Protein AF-A0A7Z0M750-F1 (afdb_monomer)

Secondary structure (DSSP, 8-state):
---GGG--PEEEEES---TT--HHHHHHHHHHHS---TTSS-EEEEE-SSTTEEEEEEE-SS-EEEEEEE-TT----GGGGGGSS--EEE--

Nearest PDB structures (foldseek):
  4xz1-assembly1_A  TM=5.872E-01  e=2.932E+00  Homo sapiens
  1imu-assembly1_A  TM=3.660E-01  e=1.159E+00  Haemophilus influenzae
  4o29-assembly1_A  TM=6.353E-01  e=4.365E+00  Pyrobaculum aerophilum str. IM2
  5ubw-assembly1_A  TM=3.625E-01  e=1.323E+00  Salmonella enterica subsp. enterica serovar Typhimurium str. LT2
  8fru-assembly1_k  TM=3.317E-01  e=1.843E+00  Giardia duodenalis assemblage A

Organism: NCBI:txid747656

pLDDT: mean 80.76, std 15.14, range [40.88, 97.12]

Radius of gyration: 12.55 Å; Cα contacts (8 Å, |Δi|>4): 157; chains: 1; bounding box: 30×24×34 Å

Sequence (92 aa):
MINLCDLGQVYLIAGKTDMRQGIDSLAYIIKQRFELDPFSGQVFLFCGGRKDRFKALYWDGQGFWLLYKRFENGKLILIQIQNLKKSILYGQ

Foldseek 3Di:
DDDPVLADAEEEEDDADDPVDDQVVVQCCCCPQVVDHLQPQYWYKDDHPFQQWIWIWGHPPPDIDIDIDGHPVRHPDVVVVVPGNYDYDYGD

Solvent-accessible surface area (backbone atoms only — not comparable to full-atom values): 5476 Å² total; per-residue (Å²): 129,93,58,78,86,70,58,46,61,41,35,41,47,44,50,77,43,69,79,85,59,54,68,69,59,51,40,48,45,36,38,72,76,66,72,40,68,56,73,70,32,32,33,43,33,41,33,32,82,55,44,32,41,42,37,37,40,34,22,79,87,84,51,78,45,75,48,75,50,71,49,93,85,50,73,63,63,70,71,73,62,66,79,45,86,54,61,77,44,77,57,133

Mean predicted aligned error: 6.54 Å

InterPro domains:
  IPR008878 Transposase IS66, Orf2 [NF033819] (10-82)
  IPR008878 Transposase IS66, Orf2 [PF05717] (9-79)
  IPR008878 Transposase IS66, Orf2 [PTHR36455] (1-83)

Structure (mmCIF, N/CA/C/O backbone):
data_AF-A0A7Z0M750-F1
#
_entry.id   AF-A0A7Z0M750-F1
#
loop_
_atom_site.group_PDB
_atom_site.id
_atom_site.type_symbol
_atom_site.label_atom_id
_atom_site.label_alt_id
_atom_site.label_comp_id
_atom_site.label_asym_id
_atom_site.label_entity_id
_atom_site.label_seq_id
_atom_site.pdbx_PDB_ins_code
_atom_site.Cartn_x
_atom_site.Cartn_y
_atom_site.Cartn_z
_atom_site.occupancy
_atom_site.B_iso_or_equiv
_atom_site.auth_seq_id
_atom_site.auth_comp_id
_atom_site.auth_asym_id
_atom_site.auth_atom_id
_atom_site.pdbx_PDB_model_num
ATOM 1 N N . MET A 1 1 ? -16.173 -9.642 -3.106 1.00 58.94 1 MET A N 1
ATOM 2 C CA . MET A 1 1 ? -15.943 -8.836 -4.328 1.00 58.94 1 MET A CA 1
ATOM 3 C C . MET A 1 1 ? -15.584 -7.440 -3.847 1.00 58.94 1 MET A C 1
ATOM 5 O O . MET A 1 1 ? -16.337 -6.937 -3.027 1.00 58.94 1 MET A O 1
ATOM 9 N N . ILE A 1 2 ? -14.440 -6.865 -4.243 1.00 68.19 2 ILE A N 1
ATOM 10 C CA . ILE A 1 2 ? -14.095 -5.490 -3.832 1.00 68.19 2 ILE A CA 1
ATOM 11 C C . ILE A 1 2 ? -15.171 -4.551 -4.373 1.00 68.19 2 ILE A C 1
ATOM 13 O O . ILE A 1 2 ? -15.388 -4.501 -5.585 1.00 68.19 2 ILE A O 1
ATOM 17 N N . ASN A 1 3 ? -15.817 -3.807 -3.483 1.00 68.94 3 ASN A N 1
ATOM 18 C CA . ASN A 1 3 ? -16.678 -2.705 -3.866 1.00 68.94 3 ASN A CA 1
ATOM 19 C C . ASN A 1 3 ? -15.834 -1.429 -3.940 1.00 68.94 3 ASN A C 1
ATOM 21 O O . ASN A 1 3 ? -15.202 -1.021 -2.969 1.00 68.94 3 ASN A O 1
ATOM 25 N N . LEU A 1 4 ? -15.810 -0.801 -5.113 1.00 66.12 4 LEU A N 1
ATOM 26 C CA . LEU A 1 4 ? -15.039 0.421 -5.342 1.00 66.12 4 LEU A CA 1
ATOM 27 C C . LEU A 1 4 ? -15.570 1.611 -4.525 1.00 66.12 4 LEU A C 1
ATOM 29 O O . LEU A 1 4 ? -14.814 2.547 -4.282 1.00 66.12 4 LEU A O 1
ATOM 33 N N . CYS A 1 5 ? -16.839 1.574 -4.100 1.00 67.69 5 CYS A N 1
ATOM 34 C CA . CYS A 1 5 ? -17.444 2.600 -3.251 1.00 67.69 5 CYS A CA 1
ATOM 35 C C . CYS A 1 5 ? -16.926 2.569 -1.806 1.00 67.69 5 CYS A C 1
ATOM 37 O O . CYS A 1 5 ? -16.978 3.600 -1.141 1.00 67.69 5 CYS A O 1
ATOM 39 N N . ASP A 1 6 ? -16.389 1.433 -1.352 1.00 71.88 6 ASP A N 1
ATOM 40 C CA . ASP A 1 6 ? -15.870 1.261 0.013 1.00 71.88 6 ASP A CA 1
ATOM 41 C C . ASP A 1 6 ? -14.381 1.633 0.118 1.00 71.88 6 ASP A C 1
ATOM 43 O O . ASP A 1 6 ? -13.781 1.578 1.193 1.00 71.88 6 ASP A O 1
ATOM 47 N N . LEU A 1 7 ? -13.754 2.008 -1.003 1.00 70.81 7 LEU A N 1
ATOM 48 C CA . LEU A 1 7 ? -12.364 2.436 -1.011 1.00 70.81 7 LEU A CA 1
ATOM 49 C C . LEU A 1 7 ? -12.254 3.809 -0.346 1.00 70.81 7 LEU A C 1
ATOM 51 O O . LEU A 1 7 ? -12.781 4.807 -0.844 1.00 70.81 7 LEU A O 1
ATOM 55 N N . GLY A 1 8 ? -11.536 3.850 0.776 1.00 71.25 8 GLY A N 1
ATOM 56 C CA . GLY A 1 8 ? -11.241 5.079 1.495 1.00 71.25 8 GLY A CA 1
ATOM 57 C C . GLY A 1 8 ? -10.303 6.017 0.730 1.00 71.25 8 GLY A C 1
ATOM 58 O O . GLY A 1 8 ? -10.031 5.876 -0.467 1.00 71.25 8 GLY A O 1
ATOM 59 N N . GLN A 1 9 ? -9.765 7.001 1.449 1.00 80.81 9 GLN A N 1
ATOM 60 C CA . GLN A 1 9 ? -8.787 7.925 0.885 1.00 80.81 9 GLN A CA 1
ATOM 61 C C . GLN A 1 9 ? -7.583 7.163 0.319 1.00 80.81 9 GLN A C 1
ATOM 63 O O . GLN A 1 9 ? -7.106 6.179 0.888 1.00 80.81 9 GLN A O 1
ATOM 68 N N . VAL A 1 10 ? -7.093 7.622 -0.831 1.00 84.50 10 VAL A N 1
ATOM 69 C CA . VAL A 1 10 ? -5.982 6.970 -1.516 1.00 84.50 10 VAL A CA 1
ATOM 70 C C . VAL A 1 10 ? -4.709 7.779 -1.286 1.00 84.50 10 VAL A C 1
ATOM 72 O O . VAL A 1 10 ? -4.635 8.950 -1.645 1.00 84.50 10 VAL A O 1
ATOM 75 N N . TYR A 1 11 ? -3.679 7.147 -0.748 1.00 84.75 11 TYR A N 1
ATOM 76 C CA . TYR A 1 11 ? -2.372 7.749 -0.525 1.00 84.75 11 TYR A CA 1
ATOM 77 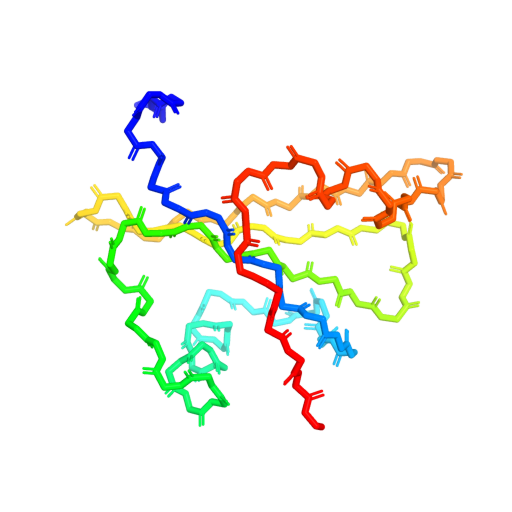C C . TYR A 1 11 ? -1.419 7.331 -1.632 1.00 84.75 11 TYR A C 1
ATOM 79 O O . TYR A 1 11 ? -1.323 6.154 -1.986 1.00 84.75 11 TYR A O 1
ATOM 87 N N . LEU A 1 12 ? -0.713 8.304 -2.201 1.00 85.94 12 LEU A N 1
ATOM 88 C CA . LEU A 1 12 ? 0.395 8.021 -3.103 1.00 85.94 12 LEU A CA 1
ATOM 89 C C . LEU A 1 12 ? 1.693 8.063 -2.304 1.00 85.94 12 LEU A C 1
ATOM 91 O O . LEU A 1 12 ? 2.098 9.131 -1.850 1.00 85.94 12 LEU A O 1
ATOM 95 N N . ILE A 1 13 ? 2.338 6.907 -2.179 1.00 83.00 13 ILE A N 1
ATOM 96 C CA . ILE A 1 13 ? 3.669 6.780 -1.598 1.00 83.00 13 ILE A CA 1
ATOM 97 C C . ILE A 1 13 ? 4.684 7.141 -2.683 1.00 83.00 13 ILE A C 1
ATOM 99 O O . ILE A 1 13 ? 4.998 6.336 -3.565 1.00 83.00 13 ILE A O 1
ATOM 103 N N . ALA A 1 14 ? 5.143 8.391 -2.658 1.00 70.31 14 ALA A N 1
ATOM 104 C CA . ALA A 1 14 ? 6.145 8.901 -3.579 1.00 70.31 14 ALA A CA 1
ATOM 105 C C . ALA A 1 14 ? 7.552 8.548 -3.070 1.00 70.31 14 ALA A C 1
ATOM 107 O O . ALA A 1 14 ? 7.907 8.842 -1.931 1.00 70.31 14 ALA A O 1
ATOM 108 N N . GLY A 1 15 ? 8.352 7.907 -3.924 1.00 71.38 15 GLY A N 1
ATOM 109 C CA . GLY A 1 15 ? 9.711 7.462 -3.607 1.00 71.38 15 GLY A CA 1
ATOM 110 C C . GLY A 1 15 ? 10.093 6.203 -4.388 1.00 71.38 15 GLY A C 1
ATOM 111 O O . GLY A 1 15 ? 9.293 5.669 -5.155 1.00 71.38 15 GLY A O 1
ATOM 112 N N . LYS A 1 16 ? 11.327 5.712 -4.219 1.00 76.19 16 LYS A N 1
ATOM 113 C CA . LYS A 1 16 ? 11.732 4.400 -4.753 1.00 76.19 16 LYS A CA 1
ATOM 114 C C . LYS A 1 16 ? 11.313 3.300 -3.774 1.00 76.19 16 LYS A C 1
ATOM 116 O O . LYS A 1 16 ? 12.080 2.948 -2.883 1.00 76.19 16 LYS A O 1
ATOM 121 N N . THR A 1 17 ? 10.130 2.719 -3.962 1.00 87.81 17 THR A N 1
ATOM 122 C CA . THR A 1 17 ? 9.766 1.471 -3.271 1.00 87.81 17 THR A CA 1
ATOM 123 C C . THR A 1 17 ? 10.330 0.268 -4.026 1.00 87.81 17 THR A C 1
ATOM 125 O O . THR A 1 17 ? 10.250 0.197 -5.257 1.00 87.81 17 THR A O 1
ATOM 128 N N . ASP A 1 18 ? 10.902 -0.702 -3.307 1.00 89.50 18 ASP A N 1
ATOM 129 C CA . ASP A 1 18 ? 11.251 -1.982 -3.918 1.00 89.50 18 ASP A CA 1
ATOM 130 C C . ASP A 1 18 ? 9.969 -2.768 -4.219 1.00 89.50 18 ASP A C 1
ATOM 132 O O . ASP A 1 18 ? 9.312 -3.319 -3.340 1.00 89.50 18 ASP A O 1
ATOM 136 N N . MET A 1 19 ? 9.624 -2.853 -5.503 1.00 90.88 19 MET A N 1
ATOM 137 C CA . MET A 1 19 ? 8.415 -3.535 -5.962 1.00 90.88 19 MET A CA 1
ATOM 138 C C . MET A 1 19 ? 8.464 -5.061 -5.793 1.00 90.88 19 MET A C 1
ATOM 140 O O . MET A 1 19 ? 7.468 -5.720 -6.096 1.00 90.88 19 MET A O 1
ATOM 144 N N . ARG A 1 20 ? 9.569 -5.640 -5.303 1.00 90.94 20 ARG A N 1
ATOM 145 C CA . ARG A 1 20 ? 9.656 -7.047 -4.874 1.00 90.94 20 ARG A CA 1
ATOM 146 C C . ARG A 1 20 ? 8.973 -7.304 -3.528 1.00 90.94 20 ARG A C 1
ATOM 148 O O . ARG A 1 20 ? 8.609 -8.441 -3.258 1.00 90.94 20 ARG A O 1
ATOM 155 N N . GLN A 1 21 ? 8.749 -6.264 -2.725 1.00 92.94 21 GLN A N 1
ATOM 156 C CA . GLN A 1 21 ? 8.135 -6.370 -1.402 1.00 92.94 21 GLN A CA 1
ATOM 157 C C . GLN A 1 21 ? 6.694 -6.902 -1.452 1.00 92.94 21 GLN A C 1
ATOM 159 O O . GLN A 1 21 ? 5.905 -6.526 -2.329 1.00 92.94 21 GLN A O 1
ATOM 164 N N . GLY A 1 22 ? 6.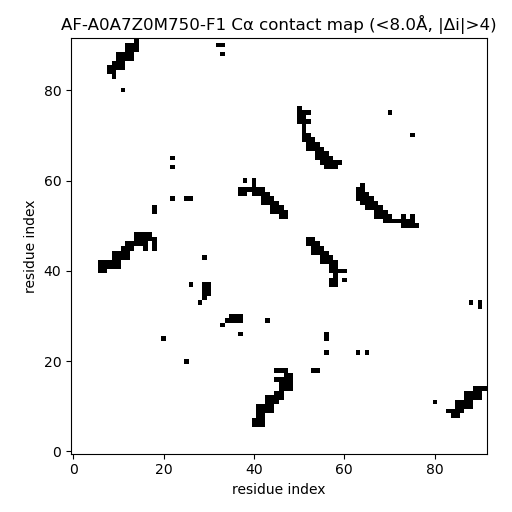371 -7.798 -0.517 1.00 95.50 22 GLY A N 1
ATOM 165 C CA . GLY A 1 22 ? 5.033 -8.360 -0.312 1.00 95.50 22 GLY A CA 1
ATOM 166 C C . GLY A 1 22 ? 4.162 -7.501 0.609 1.00 95.50 22 GLY A C 1
ATOM 167 O O . GLY A 1 22 ? 4.532 -6.380 0.949 1.00 95.50 22 GLY A O 1
ATOM 168 N N . ILE A 1 23 ? 3.013 -8.043 1.019 1.00 97.12 23 ILE A N 1
ATOM 169 C CA . ILE A 1 23 ? 2.025 -7.362 1.873 1.00 97.12 23 ILE A CA 1
ATOM 170 C C . ILE A 1 23 ? 2.664 -6.840 3.165 1.00 97.12 23 ILE A C 1
ATOM 172 O O . ILE A 1 23 ? 2.637 -5.635 3.404 1.00 97.12 23 ILE A O 1
ATOM 176 N N . ASP A 1 24 ? 3.311 -7.712 3.942 1.00 97.00 24 ASP A N 1
ATOM 177 C CA . ASP A 1 24 ? 3.828 -7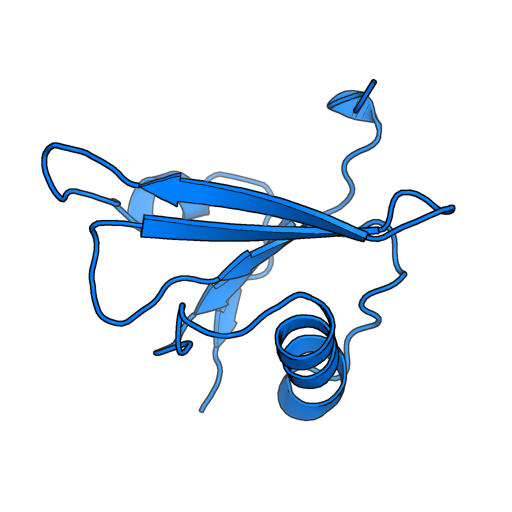.354 5.270 1.00 97.00 24 ASP A CA 1
ATOM 178 C C . ASP A 1 24 ? 4.907 -6.272 5.204 1.00 97.00 24 ASP A C 1
ATOM 180 O O . ASP A 1 24 ? 4.913 -5.325 5.987 1.00 97.00 24 ASP A O 1
ATOM 184 N N . SER A 1 25 ? 5.802 -6.364 4.217 1.00 96.06 25 SER A N 1
ATOM 185 C CA . SER A 1 25 ? 6.851 -5.364 4.008 1.00 96.06 25 SER A CA 1
ATOM 186 C C . SER A 1 25 ? 6.282 -3.999 3.612 1.00 96.06 25 SER A C 1
ATOM 188 O O . SER A 1 25 ? 6.784 -2.970 4.061 1.00 96.06 25 SER A O 1
ATOM 190 N N . LEU A 1 26 ? 5.235 -3.969 2.783 1.00 95.75 26 LEU A N 1
ATOM 191 C CA . LEU A 1 26 ? 4.581 -2.722 2.380 1.00 95.75 26 LEU A CA 1
ATOM 192 C C . LEU A 1 26 ? 3.767 -2.115 3.533 1.00 95.75 26 LEU A C 1
ATOM 194 O O . LEU A 1 26 ? 3.842 -0.906 3.754 1.00 95.75 26 LEU A O 1
ATOM 198 N N . ALA A 1 27 ? 3.057 -2.939 4.309 1.00 95.88 27 ALA A N 1
ATOM 199 C CA . ALA A 1 27 ? 2.363 -2.519 5.527 1.00 95.88 27 ALA A CA 1
ATOM 200 C C . ALA A 1 27 ? 3.340 -1.944 6.566 1.00 95.88 27 ALA A C 1
ATOM 202 O O . ALA A 1 27 ? 3.079 -0.897 7.162 1.00 95.88 27 ALA A O 1
ATOM 203 N N . TYR A 1 28 ? 4.508 -2.575 6.726 1.00 95.50 28 TYR A N 1
ATOM 204 C CA . TYR A 1 28 ? 5.585 -2.075 7.577 1.00 95.50 28 TYR A CA 1
ATOM 205 C C . TYR A 1 28 ? 6.073 -0.691 7.130 1.00 95.50 28 TYR A C 1
ATOM 207 O O . TYR A 1 28 ? 6.241 0.193 7.966 1.00 95.50 28 TYR A O 1
ATOM 215 N N . ILE A 1 29 ? 6.241 -0.460 5.823 1.00 92.75 29 ILE A N 1
ATOM 216 C CA . ILE A 1 29 ? 6.623 0.859 5.292 1.00 92.75 29 ILE A CA 1
ATOM 217 C C . ILE A 1 29 ? 5.584 1.928 5.630 1.00 92.75 29 ILE A C 1
ATOM 219 O O . ILE A 1 29 ? 5.971 3.008 6.070 1.00 92.75 29 ILE A O 1
ATOM 223 N N . ILE A 1 30 ? 4.293 1.639 5.446 1.00 92.88 30 ILE A N 1
ATOM 224 C CA . ILE A 1 30 ? 3.200 2.571 5.780 1.00 92.88 30 ILE A CA 1
ATOM 225 C C . ILE A 1 30 ? 3.284 2.969 7.252 1.00 92.88 30 ILE A C 1
ATOM 227 O O . ILE A 1 30 ? 3.331 4.155 7.571 1.00 92.88 30 ILE A O 1
ATOM 231 N N . LYS A 1 31 ? 3.401 1.973 8.135 1.00 93.62 31 LYS A N 1
ATOM 232 C CA . LYS A 1 31 ? 3.444 2.198 9.578 1.00 93.62 31 LYS A CA 1
ATOM 233 C C . LYS A 1 31 ? 4.699 2.939 10.032 1.00 93.62 31 LYS A C 1
ATOM 235 O O . LYS A 1 31 ? 4.612 3.813 10.881 1.00 93.62 31 LYS A O 1
ATOM 240 N N . GLN A 1 32 ? 5.869 2.568 9.520 1.00 92.25 32 GLN A N 1
ATOM 241 C CA . GLN A 1 32 ? 7.146 3.054 10.053 1.00 92.25 32 GLN A CA 1
ATOM 242 C C . GLN A 1 32 ? 7.646 4.332 9.396 1.00 92.25 32 GLN A C 1
ATOM 244 O O . GLN A 1 32 ? 8.314 5.117 10.053 1.00 92.25 32 GLN A O 1
ATOM 249 N N . ARG A 1 33 ? 7.380 4.531 8.101 1.00 88.31 33 ARG A N 1
ATOM 250 C CA . ARG A 1 33 ? 7.883 5.710 7.380 1.00 88.31 33 ARG A CA 1
ATOM 251 C C . ARG A 1 33 ? 6.876 6.842 7.311 1.00 88.31 33 ARG A C 1
ATOM 253 O O . ARG A 1 33 ? 7.279 7.988 7.174 1.00 88.31 33 ARG A O 1
ATOM 260 N N . PHE A 1 34 ? 5.591 6.509 7.339 1.00 87.00 34 PHE A N 1
ATOM 261 C CA . PHE A 1 34 ? 4.520 7.483 7.159 1.00 87.00 34 PHE A CA 1
ATOM 262 C C . PHE A 1 34 ? 3.642 7.635 8.396 1.00 87.00 34 PHE A C 1
ATOM 264 O O . PHE A 1 34 ? 2.758 8.481 8.380 1.00 87.00 34 PHE A O 1
ATOM 271 N N . GLU A 1 35 ? 3.879 6.832 9.442 1.00 90.06 35 GLU A N 1
ATOM 272 C CA . GLU A 1 35 ? 3.110 6.850 10.695 1.00 90.06 35 GLU A CA 1
ATOM 273 C C . GLU A 1 35 ? 1.596 6.690 10.470 1.00 90.06 35 GLU A C 1
ATOM 275 O O . GLU A 1 35 ? 0.770 7.158 11.251 1.00 90.06 35 GLU A O 1
ATOM 280 N N . LEU A 1 36 ? 1.224 6.004 9.385 1.00 91.31 36 LEU A N 1
ATOM 281 C CA . LEU A 1 36 ? -0.162 5.717 9.039 1.00 91.31 36 LEU A CA 1
ATOM 282 C C . LEU A 1 36 ? -0.538 4.291 9.424 1.00 91.31 36 LEU A C 1
ATOM 284 O O . LEU A 1 36 ? 0.303 3.394 9.509 1.00 91.31 36 LEU A O 1
ATOM 288 N N . ASP A 1 37 ? -1.834 4.076 9.615 1.00 93.31 37 ASP A N 1
ATOM 289 C CA . ASP A 1 37 ? -2.377 2.757 9.895 1.00 93.31 37 ASP A CA 1
ATOM 290 C C . ASP A 1 37 ? -2.659 1.989 8.585 1.00 93.31 37 ASP A C 1
ATOM 292 O O . ASP A 1 37 ? -3.558 2.383 7.831 1.00 93.31 37 ASP A O 1
ATOM 296 N N . PRO A 1 38 ? -1.944 0.883 8.289 1.00 93.69 38 PRO A N 1
ATOM 297 C CA . PRO A 1 38 ? -2.219 0.063 7.110 1.00 93.69 38 PRO A CA 1
ATOM 298 C C . PRO A 1 38 ? -3.580 -0.658 7.167 1.00 93.69 38 PRO A C 1
ATOM 300 O O . PRO A 1 38 ? -4.036 -1.136 6.130 1.00 93.69 38 PRO A O 1
ATOM 303 N N . PHE A 1 39 ? -4.239 -0.718 8.330 1.00 93.88 39 PHE A N 1
ATOM 304 C CA . PHE A 1 39 ? -5.552 -1.346 8.526 1.00 93.88 39 PHE A CA 1
ATOM 305 C C . PHE A 1 39 ? -6.731 -0.365 8.390 1.00 93.88 39 PHE A C 1
ATOM 307 O O . PHE A 1 39 ? -7.889 -0.756 8.509 1.00 93.88 39 PHE A O 1
ATOM 314 N N . SER A 1 40 ? -6.461 0.906 8.087 1.00 89.94 40 SER A N 1
ATOM 315 C CA . SER A 1 40 ? -7.441 2.004 8.117 1.00 89.94 40 SER A CA 1
ATOM 316 C C . SER A 1 40 ? -8.500 2.007 7.001 1.00 89.94 40 SER A C 1
ATOM 318 O O . SER A 1 40 ? -9.243 2.980 6.867 1.00 89.94 40 SER A O 1
ATOM 320 N N . GLY A 1 41 ? -8.556 0.980 6.146 1.00 88.12 41 GLY A N 1
ATOM 321 C CA . GLY A 1 41 ? -9.427 0.967 4.959 1.00 88.12 41 GLY A CA 1
ATOM 322 C C . GLY A 1 41 ? -9.013 1.973 3.873 1.00 88.12 41 GLY A C 1
ATOM 323 O O . GLY A 1 41 ? -9.747 2.220 2.915 1.00 88.12 41 GLY A O 1
ATOM 324 N N . GLN A 1 42 ? -7.830 2.572 4.009 1.00 89.75 42 GLN A N 1
ATOM 325 C CA . GLN A 1 42 ? -7.228 3.446 3.010 1.00 89.75 42 GLN A CA 1
ATOM 326 C C . GLN A 1 42 ? -6.474 2.625 1.964 1.00 89.75 42 GLN A C 1
ATOM 328 O O . GLN A 1 42 ? -6.051 1.492 2.206 1.00 89.75 42 GLN A O 1
ATOM 333 N N . VAL A 1 43 ? -6.284 3.213 0.784 1.00 90.75 43 VAL A N 1
ATOM 334 C CA . VAL A 1 43 ? -5.536 2.570 -0.301 1.00 90.75 43 VAL A CA 1
ATOM 335 C C . VAL A 1 43 ? -4.166 3.213 -0.423 1.00 90.75 43 VAL A C 1
ATOM 337 O O . VAL A 1 43 ? -4.056 4.404 -0.707 1.00 90.75 43 VAL A O 1
ATOM 340 N N . PHE A 1 44 ? -3.110 2.417 -0.304 1.00 91.31 44 PHE A N 1
ATOM 341 C CA . PHE A 1 44 ? -1.731 2.885 -0.412 1.00 91.31 44 PHE A CA 1
ATOM 342 C C . PHE A 1 44 ? -1.130 2.463 -1.748 1.00 91.31 44 PHE A C 1
ATOM 344 O O . PHE A 1 44 ? -0.937 1.276 -2.019 1.00 91.31 44 PHE A O 1
ATOM 351 N N . LEU A 1 45 ? -0.837 3.440 -2.603 1.00 91.62 45 LEU A N 1
ATOM 352 C CA . LEU A 1 45 ? -0.220 3.224 -3.906 1.00 91.62 45 LEU A CA 1
ATOM 353 C C . LEU A 1 45 ? 1.294 3.351 -3.816 1.00 91.62 45 LEU A C 1
ATOM 355 O O . LEU A 1 45 ? 1.814 4.413 -3.485 1.00 91.62 45 LEU A O 1
ATOM 359 N N . PHE A 1 46 ? 1.985 2.290 -4.214 1.00 90.56 46 PHE A N 1
ATOM 360 C CA . PHE A 1 46 ? 3.437 2.220 -4.282 1.00 90.56 46 PHE A CA 1
ATOM 361 C C . PHE A 1 46 ? 3.906 2.194 -5.727 1.00 90.56 46 PHE A C 1
ATOM 363 O O . PHE A 1 46 ? 3.427 1.399 -6.545 1.00 90.56 46 PHE A O 1
ATOM 370 N N . CYS A 1 47 ? 4.896 3.030 -6.014 1.00 87.12 47 CYS A N 1
ATOM 371 C CA . CYS A 1 47 ? 5.601 3.041 -7.284 1.00 87.12 47 CYS A CA 1
ATOM 372 C C . CYS A 1 47 ? 7.085 2.752 -7.042 1.00 87.12 47 CYS A C 1
ATOM 374 O O . CYS A 1 47 ? 7.679 3.210 -6.069 1.00 87.12 47 CYS A O 1
ATOM 376 N N . GLY A 1 48 ? 7.689 1.975 -7.936 1.00 83.25 48 GLY A N 1
ATOM 377 C CA . GLY A 1 48 ? 9.130 1.750 -7.914 1.00 83.25 48 GLY A CA 1
ATOM 378 C C . GLY A 1 48 ? 9.881 2.764 -8.766 1.00 83.25 48 GLY A C 1
ATOM 379 O O . GLY A 1 48 ? 9.299 3.633 -9.411 1.00 83.25 48 GLY A O 1
ATOM 380 N N . GLY A 1 49 ? 11.202 2.588 -8.859 1.00 80.00 49 GLY A N 1
ATOM 381 C CA . GLY A 1 49 ? 12.018 3.371 -9.796 1.00 80.00 49 GLY A CA 1
ATOM 382 C C . GLY A 1 49 ? 11.679 3.112 -11.271 1.00 80.00 49 GLY A C 1
ATOM 383 O O . GLY A 1 49 ? 11.906 3.970 -12.121 1.00 80.00 49 GLY A O 1
ATOM 384 N N . ARG A 1 50 ? 11.118 1.937 -11.587 1.00 80.81 50 ARG A N 1
ATOM 385 C CA . ARG A 1 50 ? 10.622 1.615 -12.929 1.00 80.81 50 ARG A CA 1
ATOM 386 C C . ARG A 1 50 ? 9.186 2.108 -13.081 1.00 80.81 50 ARG A C 1
ATOM 388 O O . ARG A 1 50 ? 8.318 1.740 -12.298 1.00 80.81 50 ARG A O 1
ATOM 395 N N . LYS A 1 51 ? 8.927 2.874 -14.142 1.00 82.06 51 LYS A N 1
ATOM 396 C CA . LYS A 1 51 ? 7.598 3.413 -14.486 1.00 82.06 51 LYS A CA 1
ATOM 397 C C . LYS A 1 51 ? 6.715 2.406 -15.234 1.00 82.06 51 LYS A C 1
ATOM 399 O O . LYS A 1 51 ? 5.810 2.799 -15.957 1.00 82.06 51 LYS A O 1
ATOM 404 N N . ASP A 1 52 ? 6.976 1.110 -15.097 1.00 87.50 52 ASP A N 1
ATOM 405 C CA . ASP A 1 52 ? 6.235 0.052 -15.789 1.00 87.50 52 ASP A CA 1
ATOM 406 C C . ASP A 1 52 ? 5.253 -0.686 -14.872 1.00 87.50 52 ASP A C 1
ATOM 408 O O . ASP A 1 52 ? 4.554 -1.579 -15.339 1.00 87.50 52 ASP A O 1
ATOM 412 N N . ARG A 1 53 ? 5.183 -0.355 -13.576 1.00 88.44 53 ARG A N 1
ATOM 413 C CA . ARG A 1 53 ? 4.314 -1.054 -12.621 1.00 88.44 53 ARG A CA 1
ATOM 414 C C . ARG A 1 53 ? 3.983 -0.233 -11.380 1.00 88.44 53 ARG A C 1
ATOM 416 O O . ARG A 1 53 ? 4.758 0.636 -10.989 1.00 88.44 53 ARG A O 1
ATOM 423 N N . PHE A 1 54 ? 2.886 -0.591 -10.722 1.00 90.69 54 PHE A N 1
ATOM 424 C CA . PHE A 1 54 ? 2.574 -0.164 -9.356 1.00 90.69 54 PHE A CA 1
ATOM 425 C C . PHE A 1 54 ? 1.935 -1.289 -8.549 1.00 90.69 54 PHE A C 1
ATOM 427 O O . PHE A 1 54 ? 1.482 -2.299 -9.100 1.00 90.69 54 PHE A O 1
ATOM 434 N N . LYS A 1 55 ? 1.890 -1.079 -7.233 1.00 92.81 55 LYS A N 1
ATOM 435 C CA . LYS A 1 55 ? 1.102 -1.876 -6.296 1.00 92.81 55 LYS A CA 1
ATOM 436 C C . LYS A 1 55 ? 0.119 -0.982 -5.556 1.00 92.81 55 LYS A C 1
ATOM 438 O O . LYS A 1 55 ? 0.456 0.161 -5.260 1.00 92.81 55 LYS A O 1
ATOM 443 N N . ALA A 1 56 ? -1.071 -1.495 -5.272 1.00 92.50 56 ALA A N 1
ATOM 444 C CA . ALA A 1 56 ? -2.016 -0.876 -4.350 1.00 92.50 56 ALA A CA 1
ATOM 445 C C . ALA A 1 56 ? -2.269 -1.846 -3.197 1.00 92.50 56 ALA A C 1
ATOM 447 O O . ALA A 1 56 ? -2.673 -2.983 -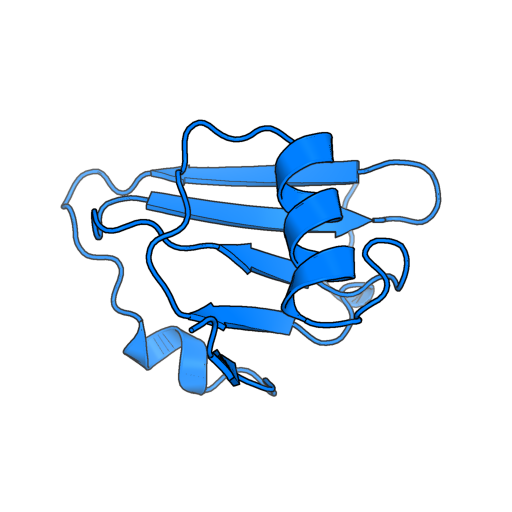3.448 1.00 92.50 56 ALA A O 1
ATOM 448 N N . LEU A 1 57 ? -1.996 -1.408 -1.972 1.00 94.38 57 LEU A N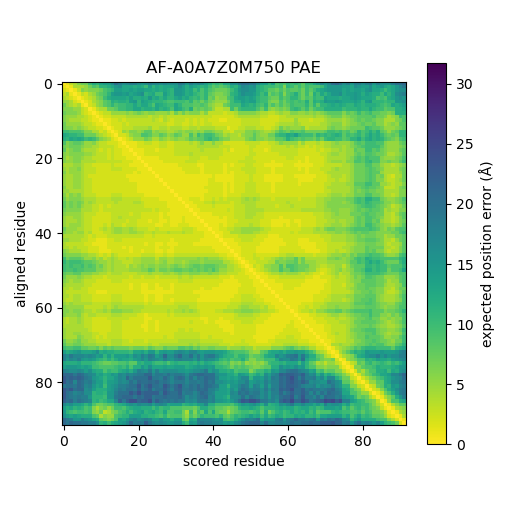 1
ATOM 449 C CA . LEU A 1 57 ? -2.300 -2.152 -0.755 1.00 94.38 57 LEU A CA 1
ATOM 450 C C . LEU A 1 57 ? -3.585 -1.597 -0.137 1.00 94.38 57 LEU A C 1
ATOM 452 O O . LEU A 1 57 ? -3.726 -0.379 -0.024 1.00 94.38 57 LEU A O 1
ATOM 456 N N . TYR A 1 58 ? -4.499 -2.482 0.244 1.00 93.38 58 TYR A N 1
ATOM 457 C CA . TYR A 1 58 ? -5.783 -2.141 0.85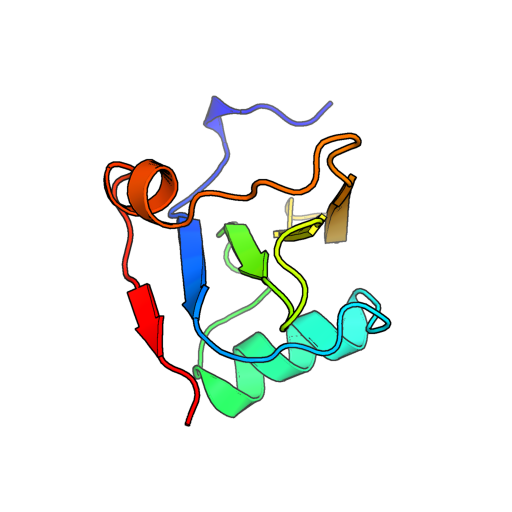5 1.00 93.38 58 TYR A CA 1
ATOM 458 C C . TYR A 1 58 ? -6.159 -3.202 1.891 1.00 93.38 58 TYR A C 1
ATOM 460 O O . TYR A 1 58 ? -5.941 -4.388 1.652 1.00 93.38 58 TYR A O 1
ATOM 468 N N . TRP A 1 59 ? -6.716 -2.783 3.022 1.00 93.12 59 TRP A N 1
ATOM 469 C CA . TRP A 1 59 ? -7.283 -3.671 4.036 1.00 93.12 59 TRP A CA 1
ATOM 4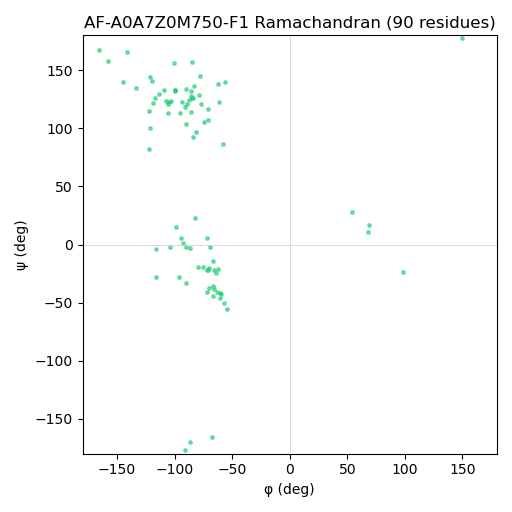70 C C . TRP A 1 59 ? -8.807 -3.565 4.002 1.00 93.12 59 TRP A C 1
ATOM 472 O O . TRP A 1 59 ? -9.339 -2.468 4.153 1.00 93.12 59 TRP A O 1
ATOM 482 N N . ASP A 1 60 ? -9.502 -4.687 3.817 1.00 89.94 60 ASP A N 1
ATOM 483 C CA . ASP A 1 60 ? -10.967 -4.719 3.675 1.00 89.94 60 ASP A CA 1
ATOM 484 C C . ASP A 1 60 ? -11.721 -4.997 4.988 1.00 89.94 60 ASP A C 1
ATOM 486 O O . ASP A 1 60 ? -12.938 -5.169 4.987 1.00 89.94 60 ASP A O 1
ATOM 490 N N . GLY A 1 61 ? -11.008 -5.065 6.115 1.00 89.75 61 GLY A N 1
ATOM 491 C CA . GLY A 1 61 ? -11.560 -5.476 7.408 1.00 89.75 61 GLY A CA 1
ATOM 492 C C . GLY A 1 61 ? -11.298 -6.943 7.753 1.00 89.75 61 GLY A C 1
ATOM 493 O O . GLY A 1 61 ? -11.261 -7.278 8.935 1.00 89.75 61 GLY A O 1
ATOM 494 N N . GLN A 1 62 ? -11.070 -7.806 6.760 1.00 91.31 62 GLN A N 1
ATOM 495 C CA . GLN A 1 62 ? -10.802 -9.236 6.952 1.00 91.31 62 GLN A CA 1
ATOM 496 C C . GLN A 1 62 ? -9.404 -9.652 6.489 1.00 91.31 62 GLN A C 1
ATOM 498 O O . GLN A 1 62 ? -8.843 -10.616 7.010 1.00 91.31 62 GLN A O 1
ATOM 503 N N . GLY A 1 63 ? -8.838 -8.946 5.515 1.00 92.06 63 GLY A N 1
ATOM 504 C CA . GLY A 1 63 ? -7.566 -9.295 4.913 1.00 92.06 63 GLY A CA 1
ATOM 505 C C . GLY A 1 63 ? -6.955 -8.172 4.085 1.00 92.06 63 GLY A C 1
ATOM 506 O O . GLY A 1 63 ? -7.583 -7.169 3.736 1.00 92.06 63 GLY A O 1
ATOM 507 N N . PHE A 1 64 ? -5.682 -8.370 3.744 1.00 93.88 64 PHE A N 1
ATOM 508 C CA . PHE A 1 64 ? -4.985 -7.493 2.817 1.00 93.88 64 PHE A CA 1
ATOM 509 C C . PHE A 1 64 ? -5.231 -7.908 1.373 1.00 93.88 64 PHE A C 1
ATOM 511 O O . PHE A 1 64 ? -5.001 -9.049 0.972 1.00 93.88 64 PHE A O 1
ATOM 518 N N . TRP A 1 65 ? -5.574 -6.915 0.568 1.00 93.44 65 TRP A N 1
ATOM 519 C CA . TRP A 1 65 ? -5.557 -6.974 -0.877 1.00 93.44 65 TRP A CA 1
ATOM 520 C C . TRP A 1 65 ? -4.298 -6.303 -1.401 1.00 93.44 65 TRP A C 1
ATOM 522 O O . TRP A 1 65 ? -3.958 -5.181 -1.018 1.00 93.44 65 TRP A O 1
ATOM 532 N N . LEU A 1 66 ? -3.630 -6.982 -2.332 1.00 94.38 66 LEU A N 1
ATOM 533 C CA . LEU A 1 66 ? -2.500 -6.433 -3.065 1.00 94.38 66 LEU A CA 1
ATOM 534 C C . LEU A 1 66 ? -2.795 -6.464 -4.560 1.00 94.38 66 LEU A C 1
ATOM 536 O O . LEU A 1 66 ? -2.631 -7.488 -5.224 1.00 94.38 66 LEU A O 1
ATOM 540 N N . LEU A 1 67 ? -3.193 -5.319 -5.106 1.00 92.12 67 LEU A N 1
ATOM 541 C CA . LEU A 1 67 ? -3.300 -5.161 -6.549 1.00 92.12 67 LEU A CA 1
ATOM 542 C C . LEU A 1 67 ? -1.905 -4.938 -7.122 1.00 92.12 67 LEU A C 1
ATOM 544 O O . LEU A 1 67 ? -1.196 -4.030 -6.694 1.00 92.12 67 LEU A O 1
ATOM 548 N N . TYR A 1 68 ? -1.538 -5.715 -8.135 1.00 92.62 68 TYR A N 1
ATOM 549 C CA . TYR A 1 68 ? -0.297 -5.537 -8.875 1.00 92.62 68 TYR A CA 1
ATOM 550 C C . TYR A 1 68 ? -0.597 -5.331 -10.354 1.00 92.62 68 TYR A C 1
ATOM 552 O O . TYR A 1 68 ? -1.100 -6.228 -11.026 1.00 92.62 68 TYR A O 1
ATOM 560 N N . LYS A 1 69 ? -0.279 -4.141 -10.869 1.00 89.81 69 LYS A N 1
ATOM 561 C CA . LYS A 1 69 ? -0.472 -3.806 -12.281 1.00 89.81 69 LYS A CA 1
ATOM 562 C C . LYS A 1 69 ? 0.869 -3.521 -12.931 1.00 89.81 69 LYS A C 1
ATOM 564 O O . LYS A 1 69 ? 1.612 -2.653 -12.474 1.00 89.81 69 LYS A O 1
ATOM 569 N N . ARG A 1 70 ? 1.145 -4.232 -14.025 1.00 89.50 70 ARG A N 1
ATOM 570 C CA . ARG A 1 70 ? 2.296 -4.018 -14.903 1.00 89.50 70 ARG A CA 1
ATOM 571 C C . ARG A 1 70 ? 1.795 -3.544 -16.265 1.00 89.50 70 ARG A C 1
ATOM 573 O O . ARG A 1 70 ? 0.888 -4.140 -16.829 1.00 89.50 70 ARG A O 1
ATOM 580 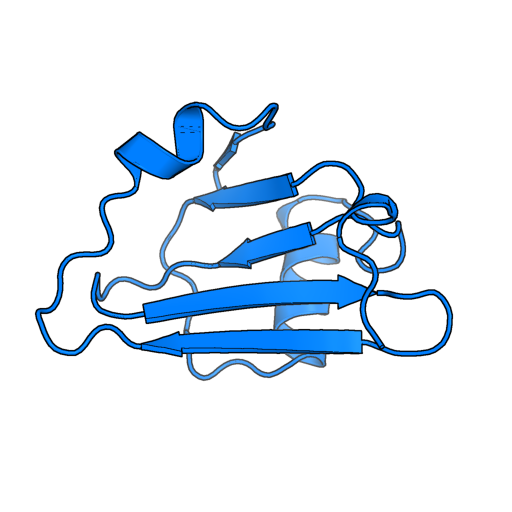N N . PHE A 1 71 ? 2.358 -2.454 -16.760 1.00 87.62 71 PHE A N 1
ATOM 581 C CA . PHE A 1 71 ? 2.048 -1.882 -18.062 1.00 87.62 71 PHE A CA 1
ATOM 582 C C . PHE A 1 71 ? 2.971 -2.481 -19.117 1.00 87.62 71 PHE A C 1
ATOM 584 O O . PHE A 1 71 ? 4.186 -2.511 -18.930 1.00 87.62 71 PHE A O 1
ATOM 591 N N . GLU A 1 72 ? 2.401 -2.890 -20.243 1.00 84.19 72 GLU A N 1
ATOM 592 C CA . GLU A 1 72 ? 3.160 -3.452 -21.364 1.00 84.19 72 GLU A CA 1
ATOM 593 C C . GLU A 1 72 ? 4.016 -2.380 -22.062 1.00 84.19 72 GLU A C 1
ATOM 595 O O . GLU A 1 72 ? 5.179 -2.619 -22.365 1.00 84.19 72 GLU A O 1
ATOM 600 N N . ASN A 1 73 ? 3.496 -1.151 -22.183 1.00 79.19 73 ASN A N 1
ATOM 601 C CA . ASN A 1 73 ? 4.145 -0.045 -22.907 1.00 79.19 73 ASN A CA 1
ATOM 602 C C . ASN A 1 73 ? 4.896 0.955 -21.998 1.00 79.19 73 ASN A C 1
ATOM 604 O O . ASN A 1 73 ? 5.212 2.071 -22.412 1.00 79.19 73 ASN A O 1
ATOM 608 N N . GLY A 1 74 ? 5.165 0.587 -20.739 1.00 65.44 74 GLY A N 1
ATOM 609 C CA . GLY A 1 74 ? 6.163 1.261 -19.893 1.00 65.44 74 GLY A CA 1
ATOM 610 C C . GLY A 1 74 ? 5.868 2.691 -19.416 1.00 65.44 74 GLY A C 1
ATOM 611 O O . GLY A 1 74 ? 6.798 3.375 -18.987 1.00 65.44 74 GLY A O 1
ATOM 612 N N . LYS A 1 75 ? 4.619 3.174 -19.468 1.00 66.75 75 LYS A N 1
ATOM 613 C CA . LYS A 1 75 ? 4.285 4.549 -19.051 1.00 66.75 75 LYS A CA 1
ATOM 614 C C . LYS A 1 75 ? 3.240 4.604 -17.941 1.00 66.75 75 LYS A C 1
ATOM 616 O O . LYS A 1 75 ? 2.071 4.887 -18.177 1.00 66.75 75 LYS A O 1
ATOM 621 N N . LEU A 1 76 ? 3.692 4.423 -16.706 1.00 70.69 76 LEU A N 1
ATOM 622 C CA . LEU A 1 76 ? 3.000 4.946 -15.536 1.00 70.69 76 LEU A CA 1
ATOM 623 C C . LEU A 1 76 ? 3.241 6.460 -15.474 1.00 70.69 76 LEU A C 1
ATOM 625 O O . LEU A 1 76 ? 4.339 6.920 -15.150 1.00 70.69 76 LEU A O 1
ATOM 629 N N . ILE A 1 77 ? 2.217 7.242 -15.820 1.00 66.44 77 ILE A N 1
ATOM 630 C CA . ILE A 1 77 ? 2.236 8.703 -15.706 1.00 66.44 77 ILE A CA 1
ATOM 631 C C . ILE A 1 77 ? 1.704 9.066 -14.319 1.00 66.44 77 ILE A C 1
ATOM 633 O O . ILE A 1 77 ? 0.503 9.026 -14.065 1.00 66.44 77 ILE A O 1
ATOM 637 N N . LEU A 1 78 ? 2.612 9.434 -13.412 1.00 59.12 78 LEU A N 1
ATOM 638 C CA . LEU A 1 78 ? 2.277 9.792 -12.027 1.00 59.12 78 LEU A CA 1
ATOM 639 C C . LEU A 1 78 ? 1.348 11.027 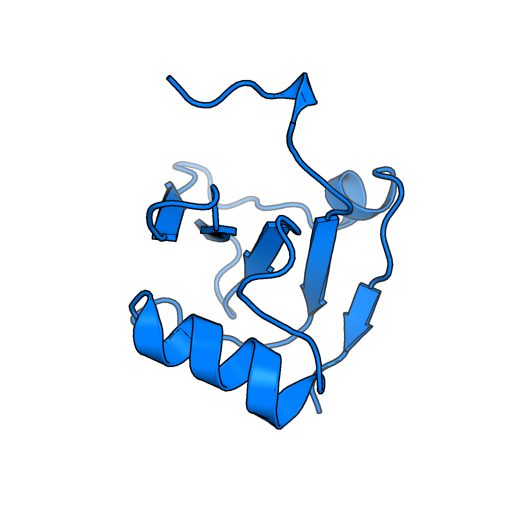-11.940 1.00 59.12 78 LEU A C 1
ATOM 641 O O . LEU A 1 78 ? 0.641 11.198 -10.953 1.00 59.12 78 LEU A O 1
ATOM 645 N N . ILE A 1 79 ? 1.307 11.848 -12.997 1.00 48.75 79 ILE A N 1
ATOM 646 C CA . ILE A 1 79 ? 0.533 13.097 -13.091 1.00 48.75 79 ILE A CA 1
ATOM 647 C C . ILE A 1 79 ? -0.984 12.826 -13.075 1.00 48.75 79 ILE A C 1
ATOM 649 O O . ILE A 1 79 ? -1.732 13.554 -12.436 1.00 48.75 79 ILE A O 1
ATOM 653 N N . GLN A 1 80 ? -1.464 11.729 -13.678 1.00 47.28 80 GLN A N 1
ATOM 654 C CA . GLN A 1 80 ? -2.901 11.390 -13.658 1.00 47.28 80 GLN A CA 1
ATOM 655 C C . GLN A 1 80 ? -3.400 10.955 -12.277 1.00 47.28 80 GLN A C 1
ATOM 657 O O . GLN A 1 80 ? -4.593 11.019 -11.992 1.00 47.28 80 GLN A O 1
ATOM 662 N N . ILE A 1 81 ? -2.489 10.534 -11.401 1.00 50.06 81 ILE A N 1
ATOM 663 C CA . ILE A 1 81 ? -2.818 10.073 -10.055 1.00 50.06 81 ILE A CA 1
ATOM 664 C C . ILE A 1 81 ? -3.050 11.269 -9.108 1.00 50.06 81 ILE A C 1
ATOM 666 O O . ILE A 1 81 ? -3.727 11.092 -8.098 1.00 50.06 81 ILE A O 1
ATOM 670 N N . GLN A 1 82 ? -2.568 12.474 -9.454 1.00 41.53 82 GLN A N 1
ATOM 671 C CA . GLN A 1 82 ? -2.686 13.708 -8.657 1.00 41.53 82 GLN A CA 1
ATOM 672 C C . GLN A 1 82 ? -4.113 14.286 -8.606 1.00 41.53 82 GLN A C 1
ATOM 674 O O . GLN A 1 82 ? -4.435 14.998 -7.664 1.00 41.53 82 GLN A O 1
ATOM 679 N N . ASN A 1 83 ? -4.979 13.949 -9.572 1.00 40.88 83 ASN A N 1
ATOM 680 C CA . ASN A 1 83 ? -6.359 14.459 -9.645 1.00 40.88 83 ASN A CA 1
ATOM 681 C C . ASN A 1 83 ? -7.380 13.640 -8.834 1.00 40.88 83 ASN A C 1
ATOM 683 O O . ASN A 1 83 ? -8.558 13.986 -8.781 1.00 40.88 83 ASN A O 1
ATOM 687 N N . LEU A 1 84 ? -6.954 12.543 -8.208 1.00 51.09 84 LEU A N 1
ATOM 688 C CA . LEU A 1 84 ? -7.764 11.860 -7.200 1.00 51.09 84 LEU A CA 1
ATOM 689 C C . LEU A 1 84 ? -7.650 12.665 -5.895 1.00 51.09 84 LEU A C 1
ATOM 691 O O . LEU A 1 84 ? -6.583 13.209 -5.630 1.00 51.09 84 LEU A O 1
ATOM 695 N N . LYS A 1 85 ? -8.707 12.751 -5.075 1.00 43.72 85 LYS A N 1
ATOM 696 C CA . LYS A 1 85 ? -8.668 13.408 -3.750 1.00 43.72 85 LYS A CA 1
ATOM 697 C C . LYS A 1 85 ? -7.589 12.752 -2.860 1.00 43.72 85 LYS A C 1
ATOM 699 O O . LYS A 1 85 ? -7.886 11.800 -2.141 1.00 43.72 85 LYS A O 1
ATOM 704 N N . LYS A 1 86 ? -6.333 13.203 -2.951 1.00 54.81 86 LYS A N 1
ATOM 705 C CA . LYS A 1 86 ? -5.154 12.521 -2.396 1.00 54.81 86 LYS A CA 1
ATOM 706 C C . LYS A 1 86 ? -4.235 13.450 -1.626 1.00 54.81 86 LYS A C 1
ATOM 708 O O . LYS A 1 86 ? -3.818 14.491 -2.121 1.00 54.81 86 LYS A O 1
ATOM 713 N N . SER A 1 87 ? -3.822 12.969 -0.467 1.00 61.28 87 SER A N 1
ATOM 714 C CA . SER A 1 87 ? -2.585 13.324 0.218 1.00 61.28 87 SER A CA 1
ATOM 715 C C . SER A 1 87 ? -1.418 12.597 -0.468 1.00 61.28 87 SER A C 1
ATOM 717 O O . SER A 1 87 ? -1.401 11.367 -0.571 1.00 61.28 87 SER A O 1
ATOM 719 N N . ILE A 1 88 ? -0.448 13.355 -0.981 1.00 68.38 88 ILE A N 1
ATOM 720 C CA . ILE A 1 88 ? 0.818 12.810 -1.492 1.00 68.38 88 ILE A CA 1
ATOM 721 C C . ILE A 1 88 ? 1.779 12.716 -0.311 1.00 68.38 88 ILE A C 1
ATOM 723 O O . ILE A 1 88 ? 2.030 13.724 0.348 1.00 68.38 88 ILE A O 1
ATOM 727 N N . LEU A 1 89 ? 2.319 11.524 -0.055 1.00 69.56 89 LEU A N 1
ATOM 728 C CA . LEU A 1 89 ? 3.312 11.316 0.992 1.00 69.56 89 LEU A CA 1
ATOM 729 C C . LEU A 1 89 ? 4.679 11.130 0.351 1.00 69.56 89 LEU A C 1
ATOM 731 O O . LEU A 1 89 ? 4.881 10.214 -0.448 1.00 69.56 89 LEU A O 1
ATOM 735 N N . TYR A 1 90 ? 5.614 12.001 0.706 1.00 64.00 90 TYR A N 1
ATOM 736 C CA . TYR A 1 90 ? 6.998 11.905 0.267 1.00 64.00 90 TYR A CA 1
ATOM 737 C C . TYR A 1 90 ? 7.781 11.090 1.292 1.00 64.00 90 TYR A C 1
ATOM 739 O O . TYR A 1 90 ? 7.860 11.475 2.455 1.00 64.00 90 TYR A O 1
ATOM 747 N N . GLY A 1 91 ? 8.330 9.949 0.873 1.00 58.47 91 GLY A N 1
ATOM 748 C CA . GLY A 1 91 ? 9.327 9.234 1.667 1.00 58.47 91 GLY A CA 1
ATOM 749 C C . GLY A 1 91 ? 10.707 9.825 1.390 1.00 58.47 91 GLY A C 1
ATOM 750 O O . GLY A 1 91 ? 11.083 9.915 0.219 1.00 58.47 91 GLY A O 1
ATOM 751 N N . GLN A 1 92 ? 11.424 10.238 2.439 1.00 49.34 92 GLN A N 1
ATOM 752 C CA . GLN A 1 92 ? 12.856 10.556 2.353 1.00 49.34 92 GLN A CA 1
ATOM 753 C C . GLN A 1 92 ? 13.671 9.324 1.933 1.00 49.34 92 GLN A C 1
ATOM 755 O O . GLN A 1 92 ? 13.295 8.189 2.325 1.00 49.34 92 GLN A O 1
#